Protein AF-A0A352CK68-F1 (afdb_monomer_lite)

pLDDT: mean 92.01, std 12.65, range [37.94, 98.62]

Foldseek 3Di:
DDDPQPPQWDQDPNKTKHKDFAPFQVVQVVVVVVLVVVCVVVVFDWDWDGDGGMIMTIGD

Secondary structure (DSSP, 8-state):
--PPPPTT-EEETTEEEEEEE-SSHHHHHHHHHHHHHHHHHTT-PPEEEE-SSEEEEEE-

Sequence (60 aa):
MSIPAPLHWQLKDGKFVRTFQFDSYAKTIEFVNVVAAIAEEMDHHPDMHVGYNKVECSIS

Radius of gyration: 12.39 Å; chains: 1; bounding box: 29×23×30 Å

Structure (mmCIF, N/CA/C/O backbone):
data_AF-A0A352CK68-F1
#
_entry.id   AF-A0A352CK68-F1
#
loop_
_atom_site.group_PDB
_atom_site.id
_atom_site.type_symbol
_atom_site.label_atom_id
_atom_site.label_alt_id
_atom_site.label_comp_id
_atom_site.label_asym_id
_atom_site.label_entity_id
_atom_site.label_seq_id
_atom_site.pdbx_PDB_ins_code
_atom_site.Cartn_x
_atom_site.Cartn_y
_atom_site.Cartn_z
_atom_site.occupancy
_atom_site.B_iso_or_equiv
_atom_site.auth_seq_id
_atom_site.auth_comp_id
_atom_site.auth_asym_id
_atom_site.auth_atom_id
_atom_site.pdbx_PDB_model_num
ATOM 1 N N . MET A 1 1 ? -21.840 14.951 12.672 1.00 37.94 1 MET A N 1
ATOM 2 C CA . MET A 1 1 ? -21.105 15.681 11.616 1.00 37.94 1 MET A CA 1
ATOM 3 C C . MET A 1 1 ? -20.292 14.662 10.844 1.00 37.94 1 MET A C 1
ATOM 5 O O . MET A 1 1 ? -19.487 13.978 11.456 1.00 37.94 1 MET A O 1
ATOM 9 N N . SER A 1 2 ? -20.557 14.484 9.553 1.00 55.97 2 SER A N 1
ATOM 10 C CA . SER A 1 2 ? -19.800 13.574 8.689 1.00 55.97 2 SER A CA 1
ATOM 11 C C . SER A 1 2 ? -18.516 14.265 8.242 1.00 55.97 2 SER A C 1
ATOM 13 O O . SER A 1 2 ? -18.580 15.269 7.533 1.00 55.97 2 SER A O 1
ATOM 15 N N . ILE A 1 3 ? -17.364 13.755 8.677 1.00 60.84 3 ILE A N 1
ATOM 16 C CA . ILE A 1 3 ? -16.067 14.181 8.148 1.00 60.84 3 ILE A CA 1
ATOM 17 C C . ILE A 1 3 ? -16.039 13.733 6.678 1.00 60.84 3 ILE A C 1
ATOM 19 O O . ILE A 1 3 ? -16.215 12.538 6.424 1.00 60.84 3 ILE A O 1
ATOM 23 N N . PRO A 1 4 ? -15.897 14.645 5.700 1.00 64.31 4 PRO A N 1
ATOM 24 C CA . PRO A 1 4 ? -15.736 14.237 4.314 1.00 64.31 4 PRO A CA 1
ATOM 25 C C . PRO A 1 4 ? -14.479 13.375 4.217 1.00 64.31 4 PRO A C 1
ATOM 27 O O . PRO A 1 4 ? -13.433 13.739 4.758 1.00 64.31 4 PRO A O 1
ATOM 30 N N . ALA A 1 5 ? -14.589 12.215 3.570 1.00 60.50 5 ALA A N 1
ATOM 31 C CA . ALA A 1 5 ? -13.437 11.347 3.388 1.00 60.50 5 ALA A CA 1
ATOM 32 C C . ALA A 1 5 ? -12.309 12.141 2.696 1.00 60.50 5 ALA A C 1
ATOM 34 O O . ALA A 1 5 ? -12.595 12.920 1.776 1.00 60.50 5 ALA A O 1
ATOM 35 N N . PRO A 1 6 ? -11.046 11.998 3.141 1.00 66.50 6 PRO A N 1
ATOM 36 C CA . PRO A 1 6 ? -9.926 12.681 2.511 1.00 66.50 6 PRO A CA 1
ATOM 37 C C . PRO A 1 6 ? -9.907 12.362 1.015 1.00 66.50 6 PRO A C 1
ATOM 39 O O . PRO A 1 6 ? -10.240 11.248 0.613 1.00 66.50 6 PRO A O 1
ATOM 42 N N . LEU A 1 7 ? -9.558 13.351 0.188 1.00 70.44 7 LEU A N 1
ATOM 43 C CA . LEU A 1 7 ? -9.634 13.262 -1.271 1.00 70.44 7 LEU A CA 1
ATOM 44 C C . LEU A 1 7 ? -9.057 11.916 -1.766 1.00 70.44 7 LEU A C 1
ATOM 46 O O . LEU A 1 7 ? -7.918 11.570 -1.450 1.00 70.44 7 LEU A O 1
ATOM 50 N N . HIS A 1 8 ? -9.862 11.161 -2.523 1.00 82.19 8 HIS A N 1
ATOM 51 C CA . HIS A 1 8 ? -9.578 9.818 -3.068 1.00 82.19 8 HIS A CA 1
ATOM 52 C C . HIS A 1 8 ? -9.691 8.611 -2.117 1.00 82.19 8 HIS A C 1
ATOM 54 O O . HIS A 1 8 ? -9.553 7.480 -2.588 1.00 82.19 8 HIS A O 1
ATOM 60 N N . TRP A 1 9 ? -9.991 8.806 -0.833 1.00 90.31 9 TRP A N 1
ATOM 61 C CA . TRP A 1 9 ? -10.396 7.732 0.077 1.00 90.31 9 TRP A CA 1
ATOM 62 C C . TRP A 1 9 ? -11.920 7.629 0.135 1.00 90.31 9 TRP A C 1
ATOM 64 O O . TRP A 1 9 ? -12.633 8.627 0.070 1.00 90.31 9 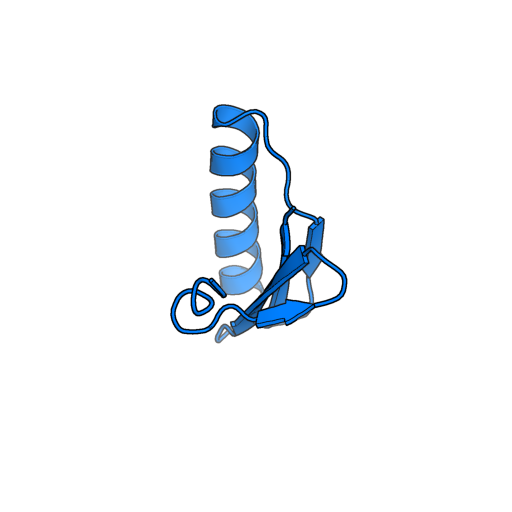TRP A O 1
ATOM 74 N N . GLN A 1 10 ? -12.429 6.408 0.246 1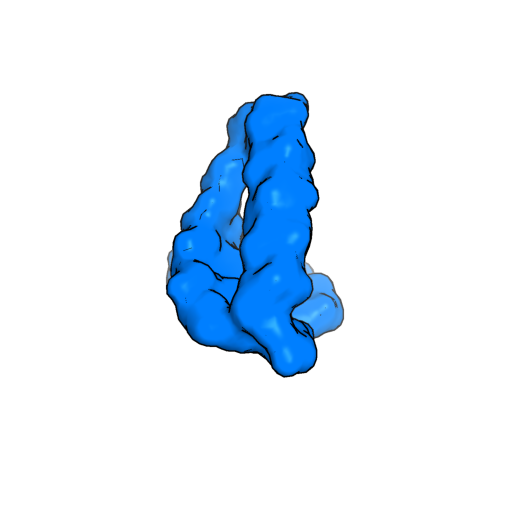.00 92.44 10 GLN A N 1
ATOM 75 C CA . GLN A 1 10 ? -13.855 6.118 0.363 1.00 92.44 10 GLN A CA 1
ATOM 76 C C . GLN A 1 10 ? -14.110 5.452 1.710 1.00 92.44 10 GLN A C 1
ATOM 78 O O . GLN A 1 10 ? -13.363 4.558 2.095 1.00 92.44 10 GLN A O 1
ATOM 83 N N . LEU A 1 11 ? -15.166 5.858 2.413 1.00 92.12 11 LEU A N 1
ATOM 84 C CA . LEU A 1 11 ? -15.620 5.146 3.604 1.00 92.12 11 LEU A CA 1
ATOM 85 C C . LEU A 1 11 ? -16.533 3.995 3.159 1.00 92.12 11 LEU A C 1
ATOM 87 O O . LEU A 1 11 ? -17.597 4.246 2.593 1.00 92.12 11 LEU A O 1
ATOM 91 N N . LYS A 1 12 ? -16.110 2.748 3.379 1.00 91.00 12 LYS A N 1
ATOM 92 C CA . LYS A 1 12 ? -16.872 1.531 3.060 1.00 91.00 12 LYS A CA 1
ATOM 93 C C . LYS A 1 12 ? -16.876 0.613 4.270 1.00 91.00 12 LYS A C 1
ATOM 95 O O . LYS A 1 12 ? -15.811 0.274 4.770 1.00 91.00 12 LYS A O 1
ATOM 100 N N . ASP A 1 13 ? -18.062 0.250 4.750 1.00 90.75 13 ASP A N 1
ATOM 101 C CA . ASP A 1 13 ? -18.247 -0.684 5.871 1.00 90.75 13 ASP A CA 1
ATOM 102 C C . ASP A 1 13 ? -17.394 -0.347 7.112 1.00 90.75 13 ASP A C 1
ATOM 104 O O . ASP A 1 13 ? -16.828 -1.219 7.764 1.00 90.75 13 ASP A O 1
ATOM 108 N N . GLY A 1 14 ? -17.266 0.949 7.423 1.00 90.62 14 GLY A N 1
ATOM 109 C CA . GLY A 1 14 ? -16.468 1.439 8.554 1.00 90.62 14 GLY A CA 1
ATOM 110 C C . GLY A 1 14 ? -14.955 1.497 8.315 1.00 90.62 14 GLY A C 1
ATOM 111 O O . GLY A 1 14 ? -14.238 1.964 9.191 1.00 90.62 14 GLY A O 1
ATOM 112 N N . LYS A 1 15 ? -14.469 1.091 7.137 1.00 92.75 15 LYS A N 1
ATOM 113 C CA . LYS A 1 15 ? -13.062 1.187 6.729 1.00 92.75 15 LYS A CA 1
ATOM 114 C C . LYS A 1 15 ? -12.844 2.339 5.750 1.00 92.75 15 LYS A C 1
ATOM 116 O O . LYS A 1 15 ? -13.673 2.594 4.873 1.00 92.75 15 LYS A O 1
ATOM 121 N N . PHE A 1 16 ? -11.696 3.000 5.839 1.00 94.38 16 PHE A N 1
ATOM 122 C CA . PHE A 1 16 ? -11.210 3.867 4.770 1.00 94.38 16 PHE A CA 1
ATOM 123 C C . PHE A 1 16 ? -10.520 3.015 3.714 1.00 94.38 16 PHE A C 1
ATOM 125 O O . PHE A 1 16 ? -9.545 2.330 4.004 1.00 94.38 16 PHE A O 1
ATOM 132 N N . VAL A 1 17 ? -11.024 3.067 2.484 1.00 95.69 17 VAL A N 1
ATOM 133 C CA . VAL A 1 17 ? -10.535 2.273 1.355 1.00 95.69 17 VAL A CA 1
ATOM 134 C C . VAL A 1 17 ? -10.026 3.191 0.254 1.00 95.69 17 VAL A C 1
ATOM 136 O O . VAL A 1 17 ? -10.700 4.154 -0.130 1.00 95.69 17 VAL A O 1
ATOM 139 N N . ARG A 1 18 ? -8.860 2.869 -0.306 1.00 95.50 18 ARG A N 1
ATOM 140 C CA . ARG A 1 18 ? -8.322 3.530 -1.497 1.00 95.50 18 ARG A CA 1
ATOM 141 C C . ARG A 1 18 ? -7.631 2.538 -2.414 1.00 95.50 18 ARG A C 1
ATOM 143 O O . ARG A 1 18 ? -6.929 1.633 -1.985 1.00 95.50 18 ARG A O 1
ATOM 150 N N . THR A 1 19 ? -7.812 2.757 -3.708 1.00 96.50 19 THR A N 1
ATOM 151 C CA . THR A 1 19 ? -7.091 2.049 -4.759 1.00 96.50 19 THR A CA 1
ATOM 152 C C . THR A 1 19 ? -5.980 2.931 -5.322 1.00 96.50 19 THR A C 1
ATOM 154 O O . THR A 1 19 ? -6.219 4.089 -5.666 1.00 96.50 19 THR A O 1
ATOM 157 N N . PHE A 1 20 ? -4.799 2.347 -5.492 1.00 97.00 20 PHE A N 1
ATOM 158 C CA . PHE A 1 20 ? -3.660 2.917 -6.204 1.00 97.00 20 PHE A CA 1
ATOM 159 C C . PHE A 1 20 ? -3.412 2.127 -7.487 1.00 97.00 20 PHE A C 1
ATOM 161 O O . PHE A 1 20 ? -3.622 0.913 -7.505 1.00 97.00 20 PHE A O 1
ATOM 168 N N . GLN A 1 21 ? -2.984 2.809 -8.548 1.00 97.25 21 GLN A N 1
ATOM 169 C CA . GLN A 1 21 ? -2.660 2.198 -9.833 1.00 97.25 21 GLN A CA 1
ATOM 170 C C . GLN A 1 21 ? -1.262 2.625 -10.282 1.00 97.25 21 GLN A C 1
ATOM 172 O O . GLN A 1 21 ? -0.864 3.767 -10.063 1.00 97.25 21 GLN A O 1
ATOM 177 N N . PHE A 1 22 ? -0.533 1.696 -10.892 1.00 97.38 22 PHE A N 1
ATOM 178 C CA . PHE A 1 22 ? 0.869 1.834 -11.272 1.00 97.38 22 PHE A CA 1
ATOM 179 C C . PHE A 1 22 ? 1.091 1.399 -12.726 1.00 97.38 22 PHE A C 1
ATOM 181 O O . PHE A 1 22 ? 0.234 0.760 -13.339 1.00 97.38 22 PHE A O 1
ATOM 188 N N . ASP A 1 23 ? 2.267 1.708 -13.270 1.00 96.81 23 ASP A N 1
ATOM 189 C CA . ASP A 1 23 ? 2.621 1.355 -14.652 1.00 96.81 23 ASP A CA 1
ATOM 190 C C . ASP A 1 23 ? 3.212 -0.058 -14.780 1.00 96.81 23 ASP A C 1
ATOM 192 O O . ASP A 1 23 ? 3.314 -0.602 -15.878 1.00 96.81 23 ASP A O 1
ATOM 196 N N . SER A 1 24 ? 3.622 -0.674 -13.665 1.00 97.81 24 SER A N 1
ATOM 197 C CA . SER A 1 24 ? 4.224 -2.009 -13.658 1.00 97.81 24 SER A CA 1
ATOM 198 C C . SER A 1 24 ? 4.070 -2.725 -12.317 1.00 97.81 24 SER A C 1
ATOM 200 O O . SER A 1 24 ? 3.806 -2.115 -11.274 1.00 97.81 24 SER A O 1
ATOM 202 N N . TYR A 1 25 ? 4.310 -4.037 -12.334 1.00 98.31 25 TYR A N 1
ATOM 203 C CA . TYR A 1 25 ? 4.346 -4.847 -11.117 1.00 98.31 25 TYR A CA 1
ATOM 204 C C . TYR A 1 25 ? 5.496 -4.463 -10.184 1.00 98.31 25 TYR A C 1
ATOM 206 O O . TYR A 1 25 ? 5.306 -4.406 -8.975 1.00 98.31 25 TYR A O 1
ATOM 214 N N . ALA A 1 26 ? 6.661 -4.099 -10.729 1.00 98.50 26 ALA A N 1
ATOM 215 C CA . ALA A 1 26 ? 7.778 -3.620 -9.917 1.00 98.50 26 ALA A CA 1
ATOM 216 C C . ALA A 1 26 ? 7.385 -2.375 -9.101 1.00 98.50 26 ALA A C 1
ATOM 218 O O . ALA A 1 26 ? 7.606 -2.339 -7.894 1.00 98.50 26 ALA A O 1
ATOM 219 N N . LYS A 1 27 ? 6.702 -1.404 -9.727 1.00 98.50 27 LYS A N 1
ATOM 220 C CA . LYS A 1 27 ? 6.190 -0.209 -9.035 1.00 98.50 27 LYS A CA 1
ATOM 221 C C . LYS A 1 27 ? 5.114 -0.522 -8.001 1.00 98.50 27 LYS A C 1
ATOM 223 O O . LYS A 1 27 ? 5.072 0.113 -6.952 1.00 98.50 27 LYS A O 1
ATOM 228 N N . THR A 1 28 ? 4.291 -1.527 -8.272 1.00 98.56 28 THR A N 1
ATOM 229 C CA . THR A 1 28 ? 3.304 -2.026 -7.309 1.00 98.56 28 THR A CA 1
ATOM 230 C C . THR A 1 28 ? 3.978 -2.562 -6.045 1.00 98.56 28 THR A C 1
ATOM 232 O O . THR A 1 28 ? 3.599 -2.181 -4.941 1.00 98.56 28 THR A O 1
ATOM 235 N N . ILE A 1 29 ? 5.020 -3.383 -6.190 1.00 98.56 29 ILE A N 1
ATOM 236 C CA . ILE A 1 29 ? 5.757 -3.945 -5.050 1.00 98.56 29 ILE A CA 1
ATOM 237 C C . ILE A 1 29 ? 6.577 -2.882 -4.309 1.00 98.56 29 ILE A C 1
ATOM 239 O O . ILE A 1 29 ? 6.602 -2.895 -3.081 1.00 98.56 29 ILE A O 1
ATOM 243 N N . GLU A 1 30 ? 7.191 -1.927 -5.018 1.00 98.62 30 GLU A N 1
ATOM 244 C CA . GLU A 1 30 ? 7.851 -0.774 -4.383 1.00 98.62 30 GLU A CA 1
ATOM 245 C C . GLU A 1 30 ? 6.890 -0.035 -3.439 1.00 98.62 30 GLU A C 1
ATOM 247 O O . GLU A 1 30 ? 7.237 0.229 -2.289 1.00 98.62 30 GLU A O 1
ATOM 252 N N . PHE A 1 31 ? 5.663 0.242 -3.893 1.00 98.50 31 PHE A N 1
ATOM 253 C CA . PHE A 1 31 ? 4.639 0.880 -3.066 1.00 98.50 31 PHE A CA 1
ATOM 254 C C . PHE A 1 31 ? 4.258 0.036 -1.842 1.00 98.50 31 PHE A C 1
ATOM 256 O O . PHE A 1 31 ? 4.216 0.564 -0.732 1.00 98.50 31 PHE A O 1
ATOM 263 N N . VAL A 1 32 ? 4.017 -1.268 -2.025 1.00 98.56 32 VAL A N 1
ATOM 264 C CA . VAL A 1 32 ? 3.652 -2.184 -0.928 1.00 98.56 32 VAL A CA 1
ATOM 265 C C . VAL A 1 32 ? 4.723 -2.197 0.163 1.00 98.56 32 VAL A C 1
ATOM 267 O O . VAL A 1 32 ? 4.390 -2.095 1.340 1.00 98.56 32 VAL A O 1
ATOM 270 N N . ASN A 1 33 ? 6.002 -2.255 -0.214 1.00 98.62 33 ASN A N 1
ATOM 271 C CA . ASN A 1 33 ? 7.107 -2.280 0.745 1.00 98.62 33 ASN A CA 1
ATOM 272 C C . ASN A 1 33 ? 7.209 -0.982 1.555 1.00 98.62 33 ASN A C 1
ATOM 274 O O . ASN A 1 33 ? 7.482 -1.027 2.753 1.00 98.62 33 ASN A O 1
ATOM 278 N N . VAL A 1 34 ? 6.968 0.171 0.921 1.00 98.62 34 VAL A N 1
ATOM 279 C CA . VAL A 1 34 ? 6.945 1.464 1.622 1.00 98.62 34 VAL A CA 1
ATOM 280 C C . VAL A 1 34 ? 5.800 1.511 2.632 1.00 98.62 34 VAL A C 1
ATOM 282 O O . VAL A 1 34 ? 6.019 1.898 3.777 1.00 98.62 34 VAL A O 1
ATOM 285 N N . VAL A 1 35 ? 4.592 1.089 2.239 1.00 98.06 35 VAL A N 1
ATOM 286 C CA . VAL A 1 35 ? 3.439 1.054 3.153 1.00 98.06 35 VAL A CA 1
ATOM 287 C C . VAL A 1 35 ? 3.688 0.094 4.314 1.00 98.06 35 VAL A C 1
ATOM 289 O O . VAL A 1 35 ? 3.392 0.452 5.448 1.00 98.06 35 VAL A O 1
ATOM 292 N N . ALA A 1 36 ? 4.268 -1.082 4.057 1.00 98.25 36 ALA A N 1
ATOM 293 C CA . ALA A 1 36 ? 4.596 -2.051 5.100 1.00 98.25 36 ALA A CA 1
ATOM 294 C C . ALA A 1 36 ? 5.571 -1.472 6.136 1.00 98.25 36 ALA A C 1
ATOM 296 O O . ALA A 1 36 ? 5.310 -1.564 7.328 1.00 98.25 36 ALA A O 1
ATOM 297 N N . ALA A 1 37 ? 6.646 -0.807 5.698 1.00 98.56 37 ALA A N 1
ATOM 298 C CA . ALA A 1 37 ? 7.606 -0.194 6.617 1.00 98.56 37 ALA A CA 1
ATOM 299 C C . ALA A 1 37 ? 6.958 0.869 7.524 1.00 98.56 37 ALA A C 1
ATOM 301 O O . ALA A 1 37 ? 7.224 0.900 8.722 1.00 98.56 37 ALA A O 1
ATOM 302 N N .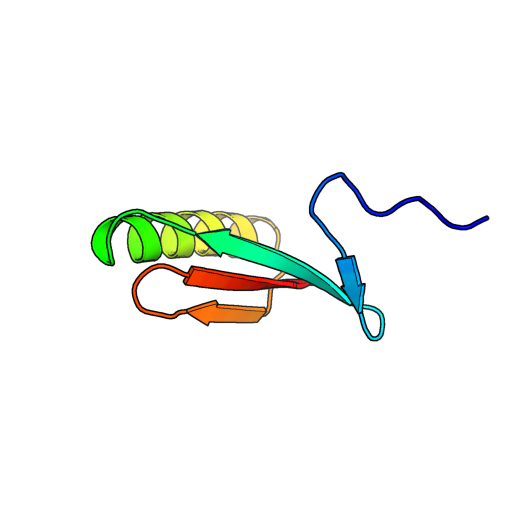 ILE A 1 38 ? 6.081 1.708 6.960 1.00 98.06 38 ILE A N 1
ATOM 303 C CA . ILE A 1 38 ? 5.346 2.730 7.721 1.00 98.06 38 ILE A CA 1
ATOM 304 C C . ILE A 1 38 ? 4.359 2.076 8.698 1.00 98.06 38 ILE A C 1
ATOM 306 O O . ILE A 1 38 ? 4.260 2.501 9.844 1.00 98.06 38 ILE A O 1
ATOM 310 N N . ALA A 1 39 ? 3.629 1.050 8.255 1.00 97.94 39 ALA A N 1
ATOM 311 C CA . ALA A 1 39 ? 2.649 0.349 9.080 1.00 97.94 39 ALA A CA 1
ATOM 312 C C . ALA A 1 39 ? 3.287 -0.294 10.323 1.00 97.94 39 ALA A C 1
ATOM 314 O O . ALA A 1 39 ? 2.726 -0.184 11.411 1.00 97.94 39 ALA A O 1
ATOM 315 N N . GLU A 1 40 ? 4.472 -0.893 10.166 1.00 98.31 40 GLU A N 1
ATOM 316 C CA . GLU A 1 40 ? 5.250 -1.477 11.266 1.00 98.31 40 GLU A CA 1
ATOM 317 C C . GLU A 1 40 ? 5.759 -0.407 12.245 1.00 98.31 40 GLU A C 1
ATOM 319 O O . GLU A 1 40 ? 5.653 -0.577 13.456 1.00 98.31 40 GLU A O 1
ATOM 324 N N . GLU A 1 41 ? 6.270 0.729 11.748 1.00 98.38 41 GLU A N 1
ATOM 325 C CA . GLU A 1 41 ? 6.702 1.844 12.611 1.00 98.38 41 GLU A CA 1
ATOM 326 C C . GLU A 1 41 ? 5.538 2.414 13.437 1.00 98.38 41 GLU A C 1
ATOM 328 O O . GLU A 1 41 ? 5.719 2.832 14.582 1.00 98.38 41 GLU A O 1
ATOM 333 N N . MET A 1 42 ? 4.336 2.422 12.859 1.00 97.38 42 MET A N 1
ATOM 334 C CA . MET A 1 42 ? 3.129 2.956 13.483 1.00 97.38 42 MET A CA 1
ATOM 335 C C . MET A 1 42 ? 2.363 1.941 14.346 1.00 97.38 42 MET A C 1
ATOM 337 O O . MET A 1 42 ? 1.379 2.339 14.971 1.00 97.38 42 MET A O 1
ATOM 341 N N . ASP A 1 43 ? 2.767 0.665 14.365 1.00 97.19 43 ASP A N 1
ATOM 342 C CA . ASP A 1 43 ? 2.012 -0.453 14.959 1.00 97.19 43 ASP A CA 1
ATOM 343 C C . ASP A 1 43 ? 0.529 -0.458 14.526 1.00 97.19 43 ASP A C 1
ATOM 345 O O . ASP A 1 43 ? -0.403 -0.669 15.308 1.00 97.19 43 ASP A O 1
ATOM 349 N N . HIS A 1 44 ? 0.287 -0.148 13.249 1.00 96.19 44 HIS A N 1
ATOM 350 C CA . HIS A 1 44 ? -1.059 -0.050 12.701 1.00 96.19 44 HIS A CA 1
ATOM 351 C C . HIS A 1 44 ? -1.097 -0.535 11.255 1.00 96.19 44 HIS A C 1
ATOM 353 O O . HIS A 1 44 ? -0.621 0.116 10.323 1.00 96.19 44 HIS A O 1
ATOM 359 N N . HIS A 1 45 ? -1.685 -1.713 11.083 1.00 97.06 45 HIS A N 1
ATOM 360 C CA . HIS A 1 45 ? -1.522 -2.521 9.887 1.00 97.06 45 HIS A CA 1
ATOM 361 C C . HIS A 1 45 ? -2.756 -2.399 8.983 1.00 97.06 45 HIS A C 1
ATOM 363 O O . HIS A 1 45 ? -3.845 -2.810 9.391 1.00 97.06 45 HIS A O 1
ATOM 369 N N . PRO 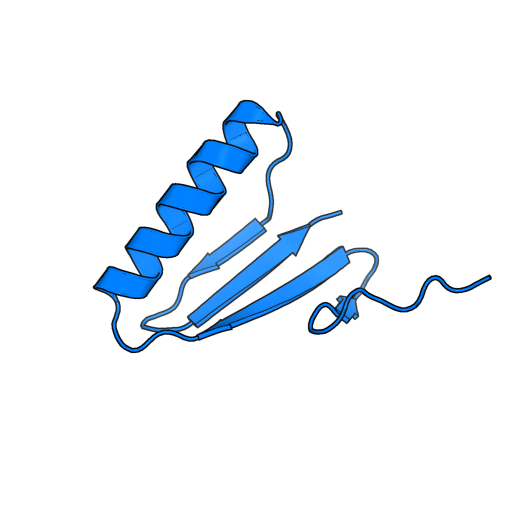A 1 46 ? -2.624 -1.853 7.761 1.00 97.06 46 PRO A N 1
ATOM 370 C CA . PRO A 1 46 ? -3.701 -1.893 6.785 1.00 97.06 46 PRO A CA 1
ATOM 371 C C . PRO A 1 46 ? -3.823 -3.284 6.153 1.00 97.06 46 PRO A C 1
ATOM 373 O O . PRO A 1 46 ? -2.831 -3.987 5.955 1.00 97.06 46 PRO A O 1
ATOM 376 N N . ASP A 1 47 ? -5.027 -3.626 5.707 1.00 97.88 47 ASP A N 1
ATOM 377 C CA . ASP A 1 47 ? -5.220 -4.723 4.763 1.00 97.88 47 ASP A CA 1
ATOM 378 C C . ASP A 1 47 ? -4.848 -4.230 3.350 1.00 97.88 47 ASP A C 1
ATOM 380 O O . ASP A 1 47 ? -5.355 -3.199 2.893 1.00 97.88 47 ASP A O 1
ATOM 384 N N . MET A 1 48 ? -3.993 -4.967 2.631 1.00 97.81 48 MET A N 1
ATOM 385 C CA . MET A 1 48 ? -3.616 -4.660 1.244 1.00 97.81 48 MET A CA 1
ATOM 386 C C . MET A 1 48 ? -3.906 -5.833 0.302 1.00 97.81 48 MET A C 1
ATOM 388 O O . MET A 1 48 ? -3.337 -6.913 0.446 1.00 97.81 48 MET A O 1
ATOM 392 N N . HIS A 1 49 ? -4.727 -5.603 -0.725 1.00 98.19 49 HIS A N 1
ATOM 393 C CA . HIS A 1 49 ? -4.926 -6.541 -1.829 1.00 98.19 49 HIS A CA 1
ATOM 394 C C . HIS A 1 49 ? -4.098 -6.103 -3.044 1.00 98.19 49 HIS A C 1
ATOM 396 O O . HIS A 1 49 ? -4.337 -5.045 -3.634 1.00 98.19 49 HIS A O 1
ATOM 402 N N . VAL A 1 50 ? -3.107 -6.922 -3.404 1.00 98.25 50 VAL A N 1
ATOM 403 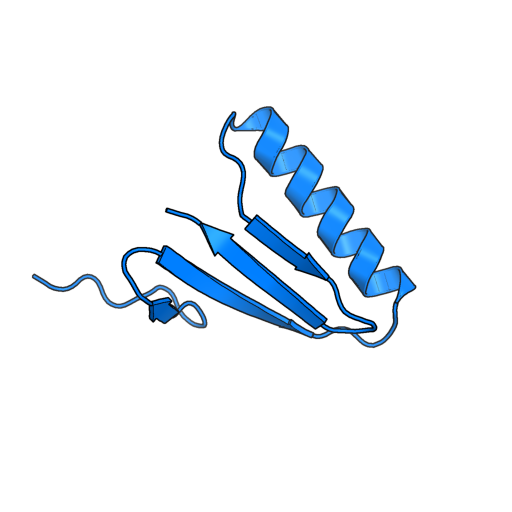C CA . VAL A 1 50 ? -2.075 -6.603 -4.401 1.00 98.25 50 VAL A CA 1
ATOM 404 C C . VAL A 1 50 ? -2.345 -7.346 -5.713 1.00 98.25 50 VAL A C 1
ATOM 406 O O . VAL A 1 50 ? -2.288 -8.571 -5.767 1.00 98.25 50 VAL A O 1
ATOM 409 N N . GLY A 1 51 ? -2.633 -6.600 -6.780 1.00 97.62 51 GLY A N 1
ATOM 410 C CA . GLY A 1 51 ? -2.731 -7.099 -8.155 1.00 97.62 51 GLY A CA 1
ATOM 411 C C . GLY A 1 51 ? -1.498 -6.748 -8.997 1.00 97.62 51 GLY A C 1
ATOM 412 O O . GLY A 1 51 ? -0.498 -6.259 -8.483 1.00 97.62 51 GLY A O 1
ATOM 413 N N . TYR A 1 52 ? -1.571 -6.952 -10.320 1.00 97.69 52 TYR A N 1
ATOM 414 C CA . TYR A 1 52 ? -0.441 -6.671 -11.225 1.00 97.69 52 TYR A CA 1
ATOM 415 C C . TYR A 1 52 ? 0.005 -5.202 -11.198 1.00 97.69 52 TYR A C 1
ATOM 417 O O . TYR A 1 52 ? 1.190 -4.906 -11.130 1.00 97.69 52 TYR A O 1
ATOM 425 N N . ASN A 1 53 ? -0.936 -4.269 -11.285 1.00 97.50 53 ASN A N 1
ATOM 426 C CA . ASN A 1 53 ? -0.630 -2.843 -11.321 1.00 97.50 53 ASN A CA 1
ATOM 427 C C . ASN A 1 53 ? -1.552 -2.024 -10.419 1.00 97.50 53 ASN A C 1
ATOM 429 O O . ASN A 1 53 ? -1.729 -0.829 -10.629 1.00 97.50 53 ASN A O 1
ATOM 433 N N . LYS A 1 54 ? -2.197 -2.685 -9.460 1.00 97.88 54 LYS A N 1
ATOM 434 C CA . LYS A 1 54 ? -3.248 -2.116 -8.626 1.00 97.88 54 LYS A CA 1
ATOM 435 C C . LYS A 1 54 ? -3.058 -2.594 -7.195 1.00 97.88 54 LYS A C 1
ATOM 437 O O . LYS A 1 54 ? -2.870 -3.789 -6.986 1.00 97.88 54 LYS A O 1
ATOM 442 N N . VAL A 1 55 ? -3.167 -1.686 -6.233 1.00 98.38 55 VAL A N 1
ATOM 443 C CA . VAL A 1 55 ? -3.207 -2.021 -4.803 1.00 98.38 55 VAL A CA 1
ATOM 444 C C . VAL A 1 55 ? -4.453 -1.404 -4.203 1.00 98.38 55 VAL A C 1
ATOM 446 O O . VAL A 1 55 ? -4.633 -0.188 -4.262 1.00 98.38 55 VAL A O 1
ATOM 449 N N . GLU A 1 56 ? -5.329 -2.234 -3.651 1.00 97.94 56 GLU A N 1
ATOM 450 C CA . GLU A 1 56 ? -6.418 -1.769 -2.799 1.00 97.94 56 GLU A CA 1
ATOM 451 C C . GLU A 1 56 ? -5.958 -1.836 -1.347 1.00 97.94 56 GLU A C 1
ATOM 453 O O . GLU A 1 56 ? -5.566 -2.895 -0.871 1.00 97.94 56 GLU A O 1
ATOM 458 N N . CYS A 1 57 ? -5.969 -0.693 -0.672 1.00 97.31 57 CYS A N 1
ATOM 459 C CA . CYS A 1 57 ? -5.598 -0.549 0.726 1.00 97.31 57 CYS A CA 1
ATOM 460 C C . CYS A 1 57 ? -6.850 -0.201 1.529 1.00 97.31 57 CYS A C 1
ATOM 462 O O . CYS A 1 57 ? -7.601 0.700 1.135 1.00 97.31 57 CYS A O 1
ATOM 464 N N . SER A 1 58 ? -7.071 -0.903 2.637 1.00 96.62 58 SER A N 1
ATO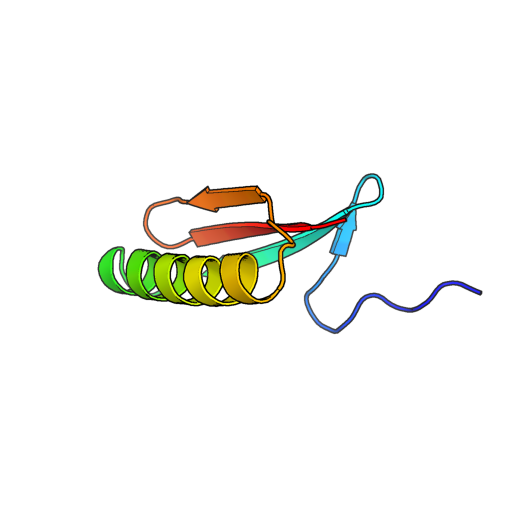M 465 C CA . SER A 1 58 ? -8.148 -0.609 3.577 1.00 96.62 58 SER A CA 1
ATOM 466 C C . SER A 1 58 ? -7.646 -0.579 5.013 1.00 96.62 58 SER A C 1
ATOM 468 O O . SER A 1 58 ? -6.866 -1.439 5.411 1.00 96.62 58 SER A O 1
ATOM 470 N N . ILE A 1 59 ? -8.104 0.404 5.784 1.00 94.12 59 ILE A N 1
ATOM 471 C CA . ILE A 1 59 ? -7.667 0.636 7.164 1.00 94.12 59 ILE A CA 1
ATOM 472 C C . ILE A 1 59 ? -8.837 1.134 8.022 1.00 94.12 59 ILE A C 1
ATOM 474 O O . ILE A 1 59 ? -9.759 1.768 7.495 1.00 94.12 59 ILE A O 1
ATOM 478 N N . SER A 1 60 ? -8.824 0.822 9.319 1.00 88.81 60 SER A N 1
ATOM 479 C CA . SER A 1 60 ? -9.869 1.169 10.297 1.00 88.81 60 SER A CA 1
ATOM 480 C C . SER A 1 60 ? -9.288 1.533 11.646 1.00 88.81 60 SER A C 1
ATOM 482 O O . SER A 1 60 ? -8.406 0.761 12.083 1.00 88.81 60 SER A O 1
#